Protein AF-A0A661VEV8-F1 (afdb_monomer_lite)

Radius of gyration: 26.56 Å; chains: 1; bounding box: 35×42×72 Å

Foldseek 3Di:
DPPVVVVVVVVVVVVVVVVVVVPDDDPPPPPPDPDDDPDDDDDPPVRPCVVVLVVLQPQDAEDDDDDPDDDDVSNVVSVVVCVVNVHHD

Structure (mmCIF, N/CA/C/O backbone):
data_AF-A0A661VEV8-F1
#
_entry.id   AF-A0A661VEV8-F1
#
loop_
_atom_site.group_PDB
_atom_site.id
_atom_site.type_symbol
_atom_site.label_atom_id
_atom_site.label_alt_id
_atom_site.label_comp_id
_atom_site.label_asym_id
_atom_site.label_entity_id
_atom_site.label_seq_id
_atom_site.pdbx_PDB_ins_code
_atom_site.Cartn_x
_atom_site.Cartn_y
_atom_site.Cartn_z
_atom_site.occupancy
_atom_site.B_iso_or_equiv
_atom_site.auth_seq_id
_atom_site.auth_comp_id
_atom_site.auth_asym_id
_atom_site.auth_atom_id
_atom_site.pdbx_PDB_model_num
ATOM 1 N N . MET A 1 1 ? 19.672 -17.657 53.827 1.00 55.62 1 MET A N 1
ATOM 2 C CA . MET A 1 1 ? 18.852 -16.911 52.837 1.00 55.62 1 MET A CA 1
ATOM 3 C C . MET A 1 1 ? 18.919 -15.375 52.994 1.00 55.62 1 MET A C 1
ATOM 5 O O . MET A 1 1 ? 18.166 -14.681 52.329 1.00 55.62 1 MET A O 1
ATOM 9 N N . LEU A 1 2 ? 19.862 -14.816 53.778 1.00 56.75 2 LEU A N 1
ATOM 10 C CA . LEU A 1 2 ? 19.921 -13.375 54.106 1.00 56.75 2 LEU A CA 1
ATOM 11 C C . LEU A 1 2 ? 20.883 -12.535 53.222 1.00 56.75 2 LEU A C 1
ATOM 13 O O . LEU A 1 2 ? 20.886 -11.314 53.308 1.00 56.75 2 LEU A O 1
ATOM 17 N N . HIS A 1 3 ? 21.683 -13.163 52.346 1.00 58.00 3 HIS A N 1
ATOM 18 C CA . HIS A 1 3 ? 22.677 -12.472 51.496 1.00 58.00 3 HIS A CA 1
ATOM 19 C C . HIS A 1 3 ? 22.128 -12.028 50.119 1.00 58.00 3 HIS A C 1
ATOM 21 O O . HIS A 1 3 ? 22.545 -11.008 49.581 1.00 58.00 3 HIS A O 1
ATOM 27 N N . LYS A 1 4 ? 21.148 -12.757 49.559 1.00 60.50 4 LYS A N 1
ATOM 28 C CA . LYS A 1 4 ? 20.604 -12.528 48.200 1.00 60.50 4 LYS A CA 1
ATOM 29 C C . LYS A 1 4 ? 19.634 -11.331 48.135 1.00 60.50 4 LYS A C 1
ATOM 31 O O . LYS A 1 4 ? 19.588 -10.629 47.134 1.00 60.50 4 LYS A O 1
ATOM 36 N N . SER A 1 5 ? 18.916 -11.063 49.232 1.00 58.59 5 SER A N 1
ATOM 37 C CA . SER A 1 5 ? 17.992 -9.922 49.382 1.00 58.59 5 SER A CA 1
ATOM 38 C C . SER A 1 5 ? 18.728 -8.576 49.493 1.00 58.59 5 SER A C 1
ATOM 40 O O . SER A 1 5 ? 18.302 -7.598 48.884 1.00 58.59 5 SER A O 1
ATOM 42 N N . LYS A 1 6 ? 19.882 -8.533 50.179 1.00 67.31 6 LYS A N 1
ATOM 43 C CA . LYS A 1 6 ? 20.699 -7.311 50.287 1.00 67.31 6 LYS A CA 1
ATOM 44 C C . LYS A 1 6 ? 21.354 -6.920 48.959 1.00 67.31 6 LYS A C 1
ATOM 46 O O . LYS A 1 6 ? 21.430 -5.737 48.652 1.00 67.31 6 LYS A O 1
ATOM 51 N N . LEU A 1 7 ? 21.751 -7.908 48.150 1.00 68.88 7 LEU A N 1
ATOM 52 C CA . LEU A 1 7 ? 22.299 -7.684 46.809 1.00 68.88 7 LEU A CA 1
ATOM 53 C C . LEU A 1 7 ? 21.240 -7.122 45.844 1.00 68.88 7 LEU A C 1
ATOM 55 O O . LEU A 1 7 ? 21.526 -6.196 45.092 1.00 68.88 7 LEU A O 1
ATOM 59 N N . LEU A 1 8 ? 20.004 -7.631 45.917 1.00 67.69 8 LEU A N 1
ATOM 60 C CA . LEU A 1 8 ? 18.882 -7.147 45.107 1.00 67.69 8 LEU A CA 1
ATOM 61 C C . LEU A 1 8 ? 18.457 -5.721 45.501 1.00 67.69 8 LEU A C 1
ATOM 63 O O . LEU A 1 8 ? 18.204 -4.890 44.633 1.00 67.69 8 LEU A O 1
ATOM 67 N N . SER A 1 9 ? 18.442 -5.415 46.803 1.00 71.50 9 SER A N 1
ATOM 68 C CA . SER A 1 9 ? 18.147 -4.067 47.306 1.00 71.50 9 SER A CA 1
ATOM 69 C C . SER A 1 9 ? 19.221 -3.050 46.909 1.00 71.50 9 SER A C 1
ATOM 71 O O . SER A 1 9 ? 18.884 -1.923 46.561 1.00 71.50 9 SER A O 1
ATOM 73 N N . LEU A 1 10 ? 20.503 -3.436 46.931 1.00 76.62 10 LEU A N 1
ATOM 74 C CA . LEU A 1 10 ? 21.605 -2.563 46.518 1.00 76.62 10 LEU A CA 1
ATOM 75 C C . LEU A 1 10 ? 21.520 -2.225 45.023 1.00 76.62 10 LEU A C 1
ATOM 77 O O . LEU A 1 10 ? 21.696 -1.071 44.642 1.00 76.62 10 LEU A O 1
ATOM 81 N N . PHE A 1 11 ? 21.180 -3.213 44.191 1.00 79.88 11 PHE A N 1
ATOM 82 C CA . PHE A 1 11 ? 20.989 -3.014 42.753 1.00 79.88 11 PHE A CA 1
ATOM 83 C C . PHE A 1 11 ? 19.842 -2.039 42.457 1.00 79.88 11 PHE A C 1
ATOM 85 O O . PHE A 1 11 ? 19.956 -1.182 41.583 1.00 79.88 11 PHE A O 1
ATOM 92 N N . MET A 1 12 ? 18.753 -2.131 43.224 1.00 76.31 12 MET A N 1
ATOM 93 C CA . MET A 1 12 ? 17.584 -1.271 43.053 1.00 76.31 12 MET A CA 1
ATOM 94 C C . MET A 1 12 ? 17.867 0.182 43.469 1.00 76.31 12 MET A C 1
ATOM 96 O O . MET A 1 12 ? 17.462 1.109 42.771 1.00 76.31 12 MET A O 1
ATOM 100 N N . VAL A 1 13 ? 18.649 0.391 44.535 1.00 79.50 13 VAL A N 1
ATOM 101 C CA . VAL A 1 13 ? 19.109 1.729 44.949 1.00 79.50 13 VAL A CA 1
ATOM 102 C C . VAL A 1 13 ? 20.057 2.336 43.912 1.00 79.50 13 VAL A C 1
ATOM 104 O O . VAL A 1 13 ? 19.904 3.504 43.570 1.00 79.50 13 VAL A O 1
ATOM 107 N N . ILE A 1 14 ? 20.981 1.551 43.349 1.00 79.00 14 ILE A N 1
ATOM 108 C CA . ILE A 1 14 ? 21.867 2.010 42.265 1.00 79.00 14 ILE A CA 1
ATOM 109 C C . ILE A 1 14 ? 21.050 2.444 41.039 1.00 79.00 14 ILE A C 1
ATOM 111 O O . ILE A 1 14 ? 21.342 3.482 40.450 1.00 79.00 14 ILE A O 1
ATOM 115 N N . LEU A 1 15 ? 19.996 1.702 40.686 1.00 76.00 15 LEU A N 1
ATOM 116 C CA . LEU A 1 15 ? 19.130 2.023 39.548 1.00 76.00 15 LEU A CA 1
ATOM 117 C C . LEU A 1 15 ? 18.324 3.317 39.772 1.00 76.00 15 LEU A C 1
ATOM 119 O O . LEU A 1 15 ? 18.161 4.119 38.850 1.00 76.00 15 LEU A O 1
ATOM 123 N N . ILE A 1 16 ? 17.877 3.560 41.008 1.00 76.00 16 ILE A N 1
ATOM 124 C CA . ILE A 1 16 ? 17.220 4.816 41.396 1.00 76.00 16 ILE A CA 1
ATOM 125 C C . ILE A 1 16 ? 18.209 5.987 41.331 1.00 76.00 16 ILE A C 1
ATOM 127 O O . ILE A 1 16 ? 17.901 7.010 40.728 1.00 76.00 16 ILE A O 1
ATOM 131 N N . VAL A 1 17 ? 19.410 5.844 41.898 1.00 70.12 17 VAL A N 1
ATOM 132 C CA . VAL A 1 17 ? 20.426 6.914 41.897 1.00 70.12 17 VAL A CA 1
ATOM 133 C C . VAL A 1 17 ? 20.878 7.247 40.472 1.00 70.12 17 VAL A C 1
ATOM 135 O O . VAL A 1 17 ? 21.024 8.422 40.136 1.00 70.12 17 VAL A O 1
ATOM 138 N N . LEU A 1 18 ? 21.005 6.237 39.603 1.00 67.50 18 LEU A N 1
ATOM 139 C CA . LEU A 1 18 ? 21.298 6.432 38.182 1.00 67.50 18 LEU A CA 1
ATOM 140 C C . LEU A 1 18 ? 20.179 7.205 37.465 1.00 67.50 18 LEU A C 1
ATOM 142 O O . LEU A 1 18 ? 20.467 8.004 36.582 1.00 67.50 18 LEU A O 1
ATOM 146 N N . SER A 1 19 ? 18.923 7.024 37.883 1.00 63.78 19 SER A N 1
ATOM 147 C CA . SER A 1 19 ? 17.773 7.752 37.330 1.00 63.78 19 SER A CA 1
ATOM 148 C C . SER A 1 19 ? 17.725 9.221 37.777 1.00 63.78 19 SER A C 1
ATOM 150 O O . SER A 1 19 ? 17.280 10.070 37.008 1.00 63.78 19 SER A O 1
ATOM 152 N N . LEU A 1 20 ? 18.215 9.555 38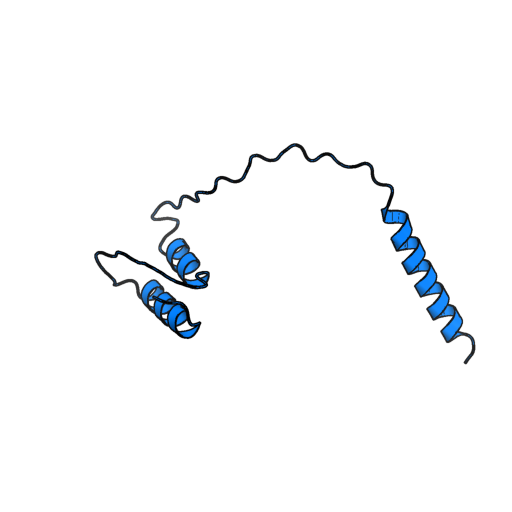.981 1.00 61.81 20 LEU A N 1
ATOM 153 C CA . LEU A 1 20 ? 18.256 10.945 39.467 1.00 61.81 20 LEU A CA 1
ATOM 154 C C . LEU A 1 20 ? 19.382 11.782 38.833 1.00 61.81 20 LEU A C 1
ATOM 156 O O . LEU A 1 20 ? 19.235 12.996 38.698 1.00 61.81 20 LEU A O 1
ATOM 160 N N . ALA A 1 21 ? 20.485 11.161 38.407 1.00 58.47 21 ALA A N 1
ATOM 161 C CA . ALA A 1 21 ? 21.616 11.873 37.801 1.00 58.47 21 ALA A CA 1
ATOM 162 C C . ALA A 1 21 ? 21.327 12.424 36.385 1.00 58.47 21 ALA A C 1
ATOM 164 O O . ALA A 1 21 ? 22.080 13.257 35.883 1.00 58.47 21 ALA A O 1
ATOM 165 N N . VAL A 1 22 ? 20.227 12.006 35.746 1.00 60.09 22 VAL A N 1
ATOM 166 C CA . VAL A 1 22 ? 19.860 12.402 34.369 1.00 60.09 22 VAL A CA 1
ATOM 167 C C . VAL A 1 22 ? 19.192 13.791 34.305 1.00 60.09 22 VAL A C 1
ATOM 169 O O . VAL A 1 22 ? 18.990 14.336 33.225 1.00 60.09 22 VAL A O 1
ATOM 172 N N . GLY A 1 23 ? 18.878 14.412 35.448 1.00 59.59 23 GLY A N 1
ATOM 173 C CA . GLY A 1 23 ? 18.120 15.670 35.510 1.00 59.59 23 GLY A CA 1
ATOM 174 C C . GLY A 1 23 ? 18.907 16.978 35.326 1.00 59.59 23 GLY A C 1
ATOM 175 O O . GLY A 1 23 ? 18.287 18.035 35.373 1.00 59.59 23 GLY A O 1
ATOM 176 N N . CYS A 1 24 ? 20.236 16.954 35.152 1.00 50.41 24 CYS A N 1
ATOM 177 C CA . CYS A 1 24 ? 21.076 18.168 35.224 1.00 50.41 24 CYS A CA 1
ATOM 178 C C . CYS A 1 24 ? 21.793 18.546 33.912 1.00 50.41 24 CYS A C 1
ATOM 180 O O . CYS A 1 24 ? 22.845 19.185 33.943 1.00 50.41 24 CYS A O 1
ATOM 182 N N . LEU A 1 25 ? 21.266 18.156 32.746 1.00 67.00 25 LEU A N 1
ATOM 183 C CA . LEU A 1 25 ? 21.807 18.663 31.482 1.00 67.00 25 LEU A CA 1
ATOM 184 C C . LEU A 1 25 ? 21.186 20.029 31.145 1.00 67.00 25 LEU A C 1
ATOM 186 O O . LEU A 1 25 ? 19.964 20.173 31.230 1.00 67.00 25 LEU A O 1
ATOM 190 N N . PRO A 1 26 ? 21.993 21.030 30.740 1.00 73.12 26 PRO A N 1
ATOM 191 C CA . PRO A 1 26 ? 21.458 22.278 30.217 1.00 73.12 26 PRO A CA 1
ATOM 192 C C . PRO A 1 26 ? 20.578 21.983 28.992 1.00 73.12 26 PRO A C 1
ATOM 194 O O . PRO A 1 26 ? 20.926 21.106 28.191 1.00 73.12 26 PRO A O 1
ATOM 197 N N . PRO A 1 27 ? 19.449 22.694 28.815 1.00 71.81 27 PRO A N 1
ATOM 198 C CA . PRO A 1 27 ? 18.616 22.530 27.637 1.00 71.81 27 PRO A CA 1
ATOM 199 C C . PRO A 1 27 ? 19.462 22.875 26.412 1.00 71.81 27 PRO A C 1
ATOM 201 O O . PRO A 1 27 ? 19.842 24.023 26.200 1.00 71.81 27 PRO A O 1
ATOM 204 N N . SER A 1 28 ? 19.791 21.860 25.617 1.00 68.12 28 SER A N 1
ATOM 205 C CA . SER A 1 28 ? 20.337 22.073 24.284 1.00 68.12 28 SER A CA 1
ATOM 206 C C . SER A 1 28 ? 19.199 22.677 23.481 1.00 68.12 28 SER A C 1
ATOM 208 O O . SER A 1 28 ? 18.294 21.945 23.099 1.00 68.12 28 SER A O 1
ATOM 210 N N . THR A 1 29 ? 19.164 23.997 23.305 1.00 71.12 29 THR A N 1
ATOM 211 C CA . THR A 1 29 ? 18.221 24.637 22.386 1.00 71.12 29 THR A CA 1
ATOM 212 C C . THR A 1 29 ? 18.550 24.105 20.995 1.00 71.12 29 THR A C 1
ATOM 214 O O . THR A 1 29 ? 19.599 24.467 20.455 1.00 71.12 29 THR A O 1
ATOM 217 N N . PRO A 1 30 ? 17.732 23.210 20.408 1.00 73.19 30 PRO A N 1
ATOM 218 C CA . PRO A 1 30 ? 18.002 22.770 19.056 1.00 73.19 30 PRO A CA 1
ATOM 219 C C . PRO A 1 30 ? 17.831 23.998 18.162 1.00 73.19 30 PRO A C 1
ATOM 221 O O . PRO A 1 30 ? 16.790 24.659 18.199 1.00 73.19 30 PRO A O 1
ATOM 224 N N . THR A 1 31 ? 18.857 24.336 17.379 1.00 79.81 31 THR A N 1
ATOM 225 C CA . THR A 1 31 ? 18.689 25.233 16.233 1.00 79.81 31 THR A CA 1
ATOM 226 C C . THR A 1 31 ? 17.465 24.742 15.460 1.00 79.81 31 THR A C 1
ATOM 228 O O . THR A 1 31 ? 17.435 23.549 15.140 1.00 79.81 31 THR A O 1
ATOM 231 N N . PRO A 1 32 ? 16.446 25.588 15.205 1.00 72.75 32 PRO A N 1
ATOM 232 C CA . PRO A 1 32 ? 15.251 25.154 14.502 1.00 72.75 32 PRO A CA 1
ATOM 233 C C . PRO A 1 32 ? 15.663 24.554 13.162 1.00 72.75 32 PRO A C 1
ATOM 235 O O . PRO A 1 32 ? 16.137 25.261 12.272 1.00 72.75 32 PRO A O 1
ATOM 238 N N . ALA A 1 33 ? 15.550 23.231 13.049 1.00 79.88 33 ALA A N 1
ATOM 239 C CA . ALA 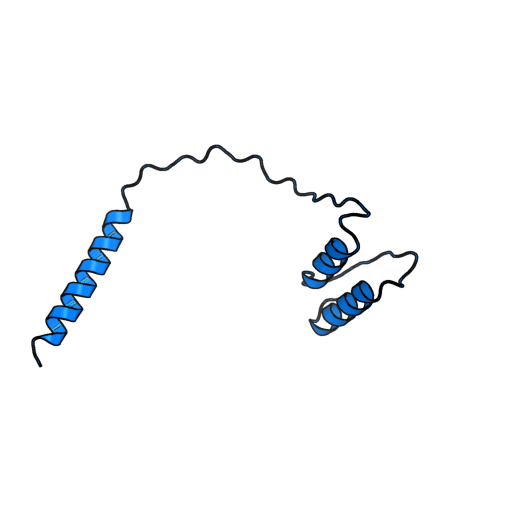A 1 33 ? 15.756 22.553 11.786 1.00 79.88 33 ALA A CA 1
ATOM 240 C C . ALA A 1 33 ? 14.743 23.128 10.784 1.00 79.88 33 ALA A C 1
ATOM 242 O O . ALA A 1 33 ? 13.606 23.415 11.182 1.00 79.88 33 ALA A O 1
ATOM 243 N N . PRO A 1 34 ? 15.123 23.312 9.506 1.00 77.69 34 PRO A N 1
ATOM 244 C CA . PRO A 1 34 ? 14.172 23.681 8.471 1.00 77.69 34 PRO A CA 1
ATOM 245 C C . PRO A 1 34 ? 12.952 22.769 8.567 1.00 77.69 34 PRO A C 1
ATOM 247 O O . PRO A 1 34 ? 13.097 21.545 8.636 1.00 77.69 34 PRO A O 1
ATOM 250 N N . ALA A 1 35 ? 11.760 23.366 8.624 1.00 78.31 35 ALA A N 1
ATOM 251 C CA . ALA A 1 35 ? 10.533 22.593 8.692 1.00 78.31 35 ALA A CA 1
ATOM 252 C C . ALA A 1 35 ? 10.493 21.643 7.480 1.00 78.31 35 ALA A C 1
ATOM 254 O O . ALA A 1 35 ? 10.726 22.097 6.353 1.00 78.31 35 ALA A O 1
ATOM 255 N N . PRO A 1 36 ? 10.250 20.337 7.684 1.00 75.25 36 PRO A N 1
ATOM 256 C CA . PRO A 1 36 ? 10.182 19.399 6.577 1.00 75.25 36 PRO A CA 1
ATOM 257 C C . PRO A 1 36 ? 9.117 19.870 5.587 1.00 75.25 36 PRO A C 1
ATOM 259 O O . PRO A 1 36 ? 8.006 20.237 5.974 1.00 75.25 36 PRO A O 1
ATOM 262 N N . SER A 1 37 ? 9.471 19.891 4.300 1.00 80.19 37 SER A N 1
ATOM 263 C CA . SER A 1 37 ? 8.504 20.213 3.256 1.00 80.19 37 SER A CA 1
ATOM 264 C C . SER A 1 37 ? 7.396 19.158 3.268 1.00 80.19 37 SER A C 1
ATOM 266 O O . SER A 1 37 ? 7.703 17.965 3.270 1.00 80.19 37 SER A O 1
ATOM 268 N N . PRO A 1 38 ? 6.113 19.556 3.236 1.00 86.00 38 PRO A N 1
ATOM 269 C CA . PRO A 1 38 ? 4.998 18.608 3.251 1.00 86.00 38 PRO A CA 1
ATOM 270 C C . PRO A 1 38 ? 4.864 17.828 1.933 1.00 86.00 38 PRO A C 1
ATOM 272 O O . PRO A 1 38 ? 4.006 16.960 1.812 1.00 86.00 38 PRO A O 1
ATOM 275 N N . VAL A 1 39 ? 5.686 18.152 0.931 1.00 89.88 39 VAL A N 1
ATOM 276 C CA . VAL A 1 39 ? 5.665 17.559 -0.404 1.00 89.88 39 VAL A CA 1
ATOM 277 C C . VAL A 1 39 ? 6.928 16.737 -0.610 1.00 89.88 39 VAL A C 1
ATOM 279 O O . VAL A 1 39 ? 8.040 17.229 -0.430 1.00 89.88 39 VAL A O 1
ATOM 282 N N . THR A 1 40 ? 6.750 15.490 -1.037 1.00 91.88 40 THR A N 1
ATOM 283 C CA . THR A 1 40 ? 7.838 14.624 -1.499 1.00 91.88 40 THR A CA 1
ATOM 284 C C . THR A 1 40 ? 7.777 14.507 -3.018 1.00 91.88 40 THR A C 1
ATOM 286 O O . THR A 1 40 ? 6.715 14.231 -3.574 1.00 91.88 40 THR A O 1
ATOM 289 N N . VAL A 1 41 ? 8.911 14.723 -3.687 1.00 93.50 41 VAL A N 1
ATOM 290 C CA . VAL A 1 41 ? 9.040 14.622 -5.148 1.00 93.50 41 VAL A CA 1
ATOM 291 C C . VAL A 1 41 ? 9.791 13.343 -5.497 1.00 93.50 41 VAL A C 1
ATOM 293 O O . VAL A 1 41 ? 10.839 13.057 -4.922 1.00 93.50 41 VAL A O 1
ATOM 296 N N . PHE A 1 42 ? 9.258 12.597 -6.461 1.00 95.25 42 PHE A N 1
ATOM 297 C CA . PHE A 1 42 ? 9.874 11.399 -7.023 1.00 95.25 42 PHE A CA 1
ATOM 298 C C . PHE A 1 42 ? 10.105 11.619 -8.517 1.00 95.25 42 PHE A C 1
ATOM 300 O O . PHE A 1 42 ? 9.258 12.211 -9.186 1.00 95.25 42 PHE A O 1
ATOM 307 N N . VAL A 1 43 ? 11.251 11.168 -9.025 1.00 96.50 43 VAL A N 1
ATOM 308 C CA . VAL A 1 43 ? 11.659 11.350 -10.423 1.00 96.50 43 VAL A CA 1
ATOM 309 C C . VAL A 1 43 ? 11.795 9.983 -11.081 1.00 96.50 43 VAL A C 1
ATOM 311 O O . VAL A 1 43 ? 12.344 9.055 -10.492 1.00 96.50 43 VAL A O 1
ATOM 314 N N . GLU A 1 44 ? 11.248 9.866 -12.285 1.00 95.25 44 GLU A N 1
ATOM 315 C CA . GLU A 1 44 ? 11.340 8.672 -13.122 1.00 95.25 44 GLU A CA 1
ATOM 316 C C . GLU A 1 44 ? 12.510 8.809 -14.111 1.00 95.25 44 GLU A C 1
ATOM 318 O O . GLU A 1 44 ? 12.742 9.918 -14.606 1.00 95.25 44 GLU A O 1
ATOM 323 N N . PRO A 1 45 ? 13.192 7.700 -14.463 1.00 95.81 45 PRO A N 1
ATOM 324 C CA . PRO A 1 45 ? 12.835 6.307 -14.155 1.00 95.81 45 PRO A CA 1
ATOM 325 C C . PRO A 1 45 ? 13.321 5.781 -12.790 1.00 95.81 45 PRO A C 1
ATOM 327 O O . PRO A 1 45 ? 13.020 4.643 -12.428 1.00 95.81 45 PRO A O 1
ATOM 330 N N . GLU A 1 46 ? 14.115 6.552 -12.045 1.00 96.75 46 GLU A N 1
ATOM 331 C CA . GLU A 1 46 ? 14.858 6.048 -10.882 1.00 96.75 46 GLU A CA 1
ATOM 332 C C . GLU A 1 46 ? 13.944 5.623 -9.727 1.00 96.75 46 GLU A C 1
ATOM 334 O O . GLU A 1 46 ? 14.209 4.623 -9.056 1.00 96.75 46 GLU A O 1
ATOM 339 N N . ALA A 1 47 ? 12.863 6.365 -9.487 1.00 96.00 47 ALA A N 1
ATOM 340 C CA . ALA A 1 47 ? 11.911 6.036 -8.433 1.00 96.00 47 ALA A CA 1
ATOM 341 C C . ALA A 1 47 ? 11.050 4.810 -8.783 1.00 96.00 47 ALA A C 1
ATOM 343 O O . ALA A 1 47 ? 10.706 4.010 -7.898 1.00 96.00 47 ALA A O 1
ATOM 344 N N . GLY A 1 48 ? 10.703 4.659 -10.062 1.00 94.62 48 GLY A N 1
ATOM 345 C CA . GLY A 1 48 ? 9.798 3.630 -10.544 1.00 94.62 48 GLY A CA 1
ATOM 346 C C . GLY A 1 48 ? 8.466 3.602 -9.788 1.00 94.62 48 GLY A C 1
ATOM 347 O O . GLY A 1 48 ? 8.013 4.549 -9.151 1.00 94.62 48 GLY A O 1
ATOM 348 N N . THR A 1 49 ? 7.844 2.426 -9.749 1.00 94.69 49 THR A N 1
ATOM 349 C CA . THR A 1 49 ? 6.514 2.243 -9.142 1.00 94.69 49 THR A CA 1
ATOM 350 C C . THR A 1 49 ? 6.506 2.261 -7.608 1.00 94.69 49 THR A C 1
ATOM 352 O O . THR A 1 49 ? 5.439 2.156 -6.996 1.00 94.69 49 THR A O 1
ATOM 355 N N . GLN A 1 50 ? 7.673 2.296 -6.956 1.00 96.31 50 GLN A N 1
ATOM 356 C CA . GLN A 1 50 ? 7.778 2.085 -5.508 1.00 96.31 50 GLN A CA 1
ATOM 357 C C . GLN A 1 50 ? 7.069 3.151 -4.666 1.00 96.31 50 GLN A C 1
ATOM 359 O O . GLN A 1 50 ? 6.388 2.758 -3.714 1.00 96.31 50 GLN A O 1
ATOM 364 N N . PRO A 1 51 ? 7.138 4.458 -4.984 1.00 96.44 51 PRO A N 1
ATOM 365 C CA . PRO A 1 51 ? 6.420 5.475 -4.222 1.00 96.44 51 PRO A CA 1
ATOM 366 C C . PRO A 1 51 ? 4.908 5.243 -4.221 1.00 96.44 51 PRO A C 1
ATOM 368 O O . PRO A 1 51 ? 4.272 5.307 -3.170 1.00 96.44 51 PRO A O 1
ATOM 371 N N . VAL A 1 52 ? 4.346 4.872 -5.377 1.00 96.00 52 VAL A N 1
ATOM 372 C CA . VAL A 1 52 ? 2.914 4.577 -5.518 1.00 96.00 52 VAL A CA 1
ATOM 373 C C . VAL A 1 52 ? 2.536 3.356 -4.682 1.00 96.00 52 VAL A C 1
ATOM 375 O O . VAL A 1 52 ?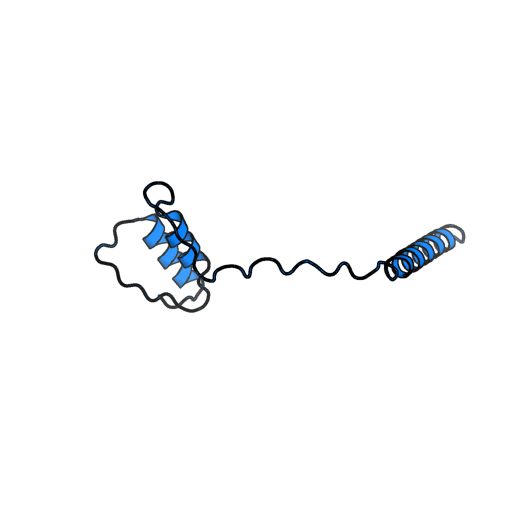 1.642 3.437 -3.844 1.00 96.00 52 VAL A O 1
ATOM 378 N N . VAL A 1 53 ? 3.244 2.231 -4.838 1.00 97.75 53 VAL A N 1
ATOM 379 C CA . VAL A 1 53 ? 2.965 1.002 -4.068 1.00 97.75 53 VAL A CA 1
ATOM 380 C C . VAL A 1 53 ? 3.090 1.242 -2.560 1.00 97.75 53 VAL A C 1
ATOM 382 O O . VAL A 1 53 ? 2.288 0.727 -1.778 1.00 97.75 53 VAL A O 1
ATOM 385 N N . SER A 1 54 ? 4.068 2.044 -2.144 1.00 97.56 54 SER A N 1
ATOM 386 C CA . SER A 1 54 ? 4.286 2.389 -0.738 1.00 97.56 54 SER A CA 1
ATOM 387 C C . SER A 1 54 ? 3.128 3.205 -0.172 1.00 97.56 54 SER A C 1
ATOM 389 O O . SER A 1 54 ? 2.629 2.869 0.902 1.00 97.56 54 SER A O 1
ATOM 391 N N . ALA A 1 55 ? 2.645 4.209 -0.910 1.00 96.88 55 ALA A N 1
ATOM 392 C CA . ALA A 1 55 ? 1.493 5.010 -0.504 1.00 96.88 55 ALA A CA 1
ATOM 393 C C . ALA A 1 55 ? 0.227 4.147 -0.340 1.00 96.88 55 ALA A C 1
ATOM 395 O O . ALA A 1 55 ? -0.467 4.245 0.671 1.00 96.88 55 ALA A O 1
ATOM 396 N N . LEU A 1 56 ? -0.031 3.226 -1.276 1.00 98.31 56 LEU A N 1
ATOM 397 C CA . LEU A 1 56 ? -1.185 2.316 -1.214 1.00 98.31 56 LEU A CA 1
ATOM 398 C C . LEU A 1 56 ? -1.121 1.345 -0.024 1.00 98.31 56 LEU A C 1
ATOM 400 O O . LEU A 1 56 ? -2.140 1.009 0.583 1.00 98.31 56 LEU A O 1
ATOM 404 N N . ARG A 1 57 ? 0.080 0.886 0.338 1.00 98.19 57 ARG A N 1
ATOM 405 C CA . ARG A 1 57 ? 0.282 0.007 1.501 1.00 98.19 57 ARG A CA 1
ATOM 406 C C . ARG A 1 57 ? 0.110 0.733 2.830 1.00 98.19 57 ARG A C 1
ATOM 408 O O . ARG A 1 57 ? -0.330 0.115 3.793 1.00 98.19 57 ARG A O 1
ATOM 415 N N . GLN A 1 58 ? 0.444 2.018 2.875 1.00 97.44 58 GLN A N 1
ATOM 416 C CA . GLN A 1 58 ? 0.328 2.842 4.079 1.00 97.44 58 GLN A CA 1
ATOM 417 C C . GLN A 1 58 ? -1.071 3.442 4.263 1.00 97.44 58 GLN A C 1
ATOM 419 O O . GLN A 1 58 ? -1.382 3.910 5.356 1.00 97.44 58 GLN A O 1
ATOM 424 N N . ALA A 1 59 ? -1.921 3.416 3.231 1.00 98.31 59 ALA A N 1
ATOM 425 C CA . ALA A 1 59 ? -3.295 3.894 3.321 1.00 98.31 59 ALA A CA 1
ATOM 426 C C . ALA A 1 59 ? -4.069 3.167 4.434 1.00 98.31 59 ALA A C 1
ATOM 428 O O . ALA A 1 59 ? -4.023 1.936 4.537 1.00 98.31 59 ALA A O 1
ATOM 429 N N . GLN A 1 60 ? -4.776 3.953 5.252 1.00 98.12 60 GLN A N 1
ATOM 430 C CA . GLN A 1 60 ? -5.462 3.478 6.459 1.00 98.12 60 GLN A CA 1
ATOM 431 C C . GLN A 1 60 ? -6.988 3.445 6.321 1.00 98.12 60 GLN A C 1
ATOM 433 O O . GLN A 1 60 ? -7.622 2.581 6.912 1.00 98.12 60 GLN A O 1
ATOM 438 N N . SER A 1 61 ? -7.585 4.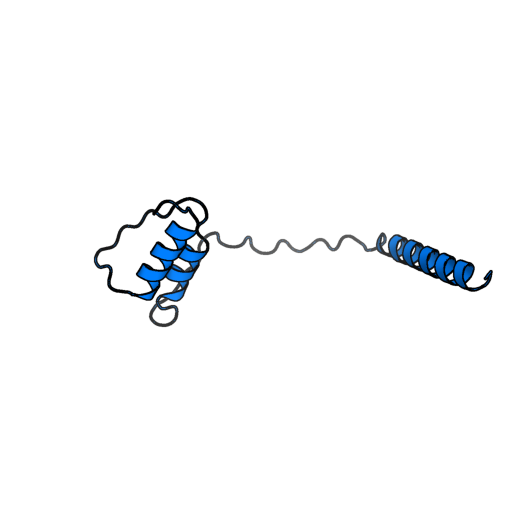371 5.561 1.00 98.44 61 SER A N 1
ATOM 439 C CA . SER A 1 61 ? -9.045 4.549 5.514 1.00 98.44 61 SER A CA 1
ATOM 440 C C . SER A 1 61 ? -9.617 4.495 4.103 1.00 98.44 61 SER A C 1
ATOM 442 O O . SER A 1 61 ? -10.562 3.749 3.856 1.00 98.44 61 SER A O 1
ATOM 444 N N . SER A 1 62 ? -9.048 5.259 3.168 1.00 98.56 62 SER A N 1
ATOM 445 C CA . SER A 1 62 ? -9.516 5.290 1.785 1.00 98.56 62 SER A CA 1
ATOM 446 C C . SER A 1 62 ? -8.407 5.555 0.769 1.00 98.56 62 SER A C 1
ATOM 448 O O . SER A 1 62 ? -7.395 6.181 1.091 1.00 98.56 62 SER A O 1
ATOM 450 N N . ILE A 1 63 ? -8.615 5.086 -0.461 1.00 98.38 63 ILE A N 1
ATOM 451 C CA . ILE A 1 63 ? -7.794 5.352 -1.641 1.00 98.38 63 ILE A CA 1
ATOM 452 C C . ILE A 1 63 ? -8.740 5.824 -2.745 1.00 98.38 63 ILE A C 1
ATOM 454 O O . ILE A 1 63 ? -9.526 5.043 -3.254 1.00 98.38 63 ILE A O 1
ATOM 458 N N . LEU A 1 64 ? -8.645 7.091 -3.151 1.00 98.06 64 LEU A N 1
ATOM 459 C CA . LEU A 1 64 ? -9.328 7.585 -4.347 1.00 98.06 64 LEU A CA 1
ATOM 460 C C . LEU A 1 64 ? -8.305 7.716 -5.470 1.00 98.06 64 L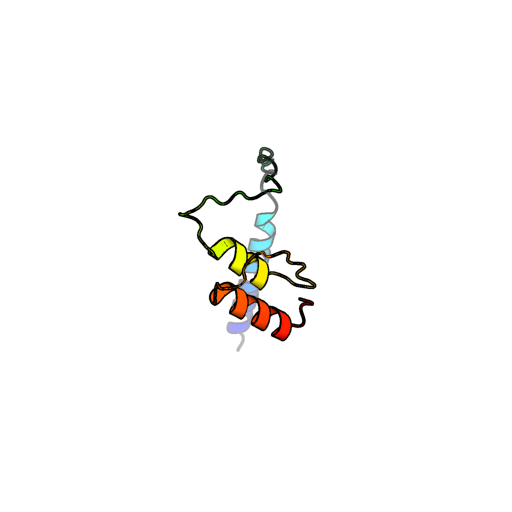EU A C 1
ATOM 462 O O . LEU A 1 64 ? -7.327 8.453 -5.338 1.00 98.06 64 LEU A O 1
ATOM 466 N N . MET A 1 65 ? -8.520 7.007 -6.576 1.00 95.19 65 MET A N 1
ATOM 467 C CA . MET A 1 65 ? -7.565 6.960 -7.678 1.00 95.19 65 MET A CA 1
ATOM 468 C C . MET A 1 65 ? -8.222 7.306 -9.009 1.00 95.19 65 MET A C 1
ATOM 470 O O . MET A 1 65 ? -9.262 6.766 -9.375 1.00 95.19 65 MET A O 1
ATOM 474 N N . LYS A 1 66 ? -7.544 8.156 -9.780 1.00 96.25 66 LYS A N 1
ATOM 475 C CA . LYS A 1 66 ? -7.821 8.357 -11.200 1.00 96.25 66 LYS A CA 1
ATOM 476 C C . LYS A 1 66 ? -6.648 7.805 -11.996 1.00 96.25 66 LYS A C 1
ATOM 478 O O . LYS A 1 66 ? -5.520 8.248 -11.809 1.00 96.25 66 LYS A O 1
ATOM 483 N N . MET A 1 67 ? -6.915 6.843 -12.871 1.00 91.56 67 MET A N 1
ATOM 484 C CA . MET A 1 67 ? -5.891 6.186 -13.678 1.00 91.56 67 MET A CA 1
ATOM 485 C C . MET A 1 67 ? -6.378 6.042 -15.116 1.00 91.56 67 MET A C 1
ATOM 487 O O . MET A 1 67 ? -7.528 5.675 -15.339 1.00 91.56 67 MET A O 1
ATOM 491 N N . TYR A 1 68 ? -5.507 6.328 -16.084 1.00 94.12 68 TYR A N 1
ATOM 492 C CA . TYR A 1 68 ? -5.816 6.118 -17.501 1.00 94.12 68 TYR A CA 1
ATOM 493 C C . TYR A 1 68 ? -5.742 4.633 -17.882 1.00 94.12 68 TYR A C 1
ATOM 495 O O . TYR A 1 68 ? -6.634 4.119 -18.550 1.00 94.12 68 TYR A O 1
ATOM 503 N N . LEU A 1 69 ? -4.697 3.935 -17.425 1.00 94.81 69 LEU A N 1
ATOM 504 C CA . LEU A 1 69 ? -4.461 2.523 -17.709 1.00 94.81 69 LEU A CA 1
ATOM 505 C C . LEU A 1 69 ? -3.953 1.799 -16.457 1.00 94.81 69 LEU A C 1
ATOM 507 O O . LEU A 1 69 ? -2.983 2.227 -15.840 1.00 94.81 69 LEU A O 1
ATOM 511 N N . MET A 1 70 ? -4.592 0.683 -16.103 1.00 94.06 70 MET A N 1
ATOM 512 C CA . MET A 1 70 ? -4.245 -0.131 -14.935 1.00 94.06 70 MET A CA 1
ATOM 513 C C . MET A 1 70 ? -3.646 -1.477 -15.370 1.00 94.06 70 MET A C 1
ATOM 515 O O . MET A 1 70 ? -4.357 -2.471 -15.493 1.00 94.06 70 MET A O 1
ATOM 519 N N . THR A 1 71 ? -2.337 -1.511 -15.625 1.00 95.19 71 THR A N 1
ATOM 520 C CA . THR A 1 71 ? -1.608 -2.727 -16.056 1.00 95.19 71 THR A CA 1
ATOM 521 C C . THR A 1 71 ? -0.523 -3.175 -15.079 1.00 95.19 71 THR A C 1
ATOM 523 O O . THR A 1 71 ? -0.092 -4.329 -15.123 1.00 95.19 71 THR A O 1
ATOM 526 N N . GLU A 1 72 ? -0.089 -2.297 -14.173 1.00 95.62 72 GLU A N 1
ATOM 527 C CA . GLU A 1 72 ? 0.993 -2.593 -13.238 1.00 95.62 72 GLU A CA 1
ATOM 528 C C . GLU A 1 72 ? 0.534 -3.586 -12.160 1.00 95.62 72 GLU A C 1
ATOM 530 O O . GLU A 1 72 ? -0.218 -3.252 -11.238 1.00 95.62 72 GLU A O 1
ATOM 535 N N . ARG A 1 73 ? 1.015 -4.831 -12.248 1.00 96.94 73 ARG A N 1
ATOM 536 C CA . ARG A 1 73 ? 0.582 -5.922 -11.359 1.00 96.94 73 ARG A CA 1
ATOM 537 C C . ARG A 1 73 ? 0.875 -5.635 -9.891 1.00 96.94 73 ARG A C 1
ATOM 539 O O . ARG A 1 73 ? 0.089 -6.040 -9.036 1.00 96.94 73 ARG A O 1
ATOM 546 N N . LYS A 1 74 ? 1.973 -4.934 -9.587 1.00 97.31 74 LYS A N 1
ATOM 547 C CA . LYS A 1 74 ? 2.314 -4.574 -8.201 1.00 97.31 74 LYS A CA 1
ATOM 548 C C . LYS A 1 74 ? 1.312 -3.587 -7.606 1.00 97.31 74 LYS A C 1
ATOM 550 O O . LYS A 1 74 ? 0.962 -3.720 -6.437 1.00 97.31 74 LYS A O 1
ATOM 555 N N . VAL A 1 75 ? 0.824 -2.641 -8.410 1.00 97.06 75 VAL A N 1
ATOM 556 C CA . VAL A 1 75 ? -0.208 -1.677 -7.998 1.00 97.06 75 VAL A CA 1
ATOM 557 C C . VAL A 1 75 ? -1.534 -2.399 -7.769 1.00 97.06 75 VAL A C 1
ATOM 559 O O . VAL A 1 75 ? -2.130 -2.244 -6.708 1.00 97.06 75 VAL A O 1
ATOM 562 N N . ILE A 1 76 ? -1.949 -3.268 -8.697 1.00 97.50 76 ILE A N 1
ATOM 563 C CA . ILE A 1 76 ? -3.182 -4.062 -8.560 1.00 97.50 76 ILE A CA 1
ATOM 564 C C . ILE A 1 76 ? -3.141 -4.935 -7.296 1.00 97.50 76 ILE A C 1
ATOM 566 O O . ILE A 1 76 ? -4.107 -4.970 -6.536 1.00 97.50 76 ILE A O 1
ATOM 570 N N . ALA A 1 77 ? -2.021 -5.619 -7.042 1.00 98.38 77 ALA A N 1
ATOM 571 C CA . ALA A 1 77 ? -1.849 -6.417 -5.831 1.00 98.38 77 ALA A CA 1
ATOM 572 C C . ALA A 1 77 ? -1.951 -5.556 -4.561 1.00 98.38 77 ALA A C 1
ATOM 574 O O . ALA A 1 77 ? -2.680 -5.916 -3.644 1.00 98.38 77 ALA A O 1
ATOM 575 N N . ALA A 1 78 ? -1.310 -4.383 -4.538 1.00 98.25 78 ALA A N 1
ATOM 576 C CA . ALA A 1 78 ? -1.362 -3.481 -3.388 1.00 98.25 78 ALA A CA 1
ATOM 577 C C . ALA A 1 78 ? -2.780 -2.954 -3.099 1.00 98.25 78 ALA A C 1
ATOM 579 O O . ALA A 1 78 ? -3.149 -2.815 -1.933 1.00 98.25 78 ALA A O 1
ATOM 580 N N . LEU A 1 79 ? -3.584 -2.695 -4.137 1.00 98.25 79 LEU A N 1
ATOM 581 C CA . LEU A 1 79 ? -4.994 -2.316 -3.984 1.00 98.25 79 LEU A CA 1
ATOM 582 C C . LEU A 1 79 ? -5.824 -3.466 -3.397 1.00 98.25 79 LEU A C 1
ATOM 584 O O . LEU A 1 79 ? -6.591 -3.247 -2.463 1.00 98.25 79 LEU A O 1
ATOM 588 N N . LYS A 1 80 ? -5.626 -4.703 -3.874 1.00 98.50 80 LYS A N 1
ATOM 589 C CA . LYS A 1 80 ? -6.279 -5.893 -3.297 1.00 98.50 80 LYS A CA 1
ATOM 590 C C . LYS A 1 80 ? -5.914 -6.080 -1.824 1.00 98.50 80 LYS A C 1
ATOM 592 O O . LYS A 1 80 ? -6.794 -6.336 -1.005 1.00 98.50 80 LYS A O 1
ATOM 597 N N . ASP A 1 81 ? -4.640 -5.903 -1.484 1.00 98.62 81 ASP A N 1
ATOM 598 C CA . ASP A 1 81 ? -4.175 -5.970 -0.100 1.00 98.62 81 ASP A CA 1
ATOM 599 C C . ASP A 1 81 ? -4.801 -4.859 0.754 1.00 98.62 81 ASP A C 1
ATOM 601 O O . ASP A 1 81 ? -5.067 -5.074 1.932 1.00 98.62 81 ASP A O 1
ATOM 605 N N . ALA A 1 82 ? -5.037 -3.667 0.196 1.00 98.62 82 ALA A N 1
ATOM 606 C CA . ALA A 1 82 ? -5.697 -2.573 0.910 1.00 98.62 82 ALA A CA 1
ATOM 607 C C . ALA A 1 82 ? -7.151 -2.919 1.253 1.00 98.62 82 ALA A C 1
ATOM 609 O O . ALA A 1 82 ? -7.549 -2.779 2.410 1.00 98.62 82 ALA A O 1
ATOM 610 N N . VAL A 1 83 ? -7.896 -3.477 0.296 1.00 98.56 83 VAL A N 1
ATOM 611 C CA . VAL A 1 83 ? -9.257 -3.984 0.536 1.00 98.56 83 VAL A CA 1
ATOM 612 C C . VAL A 1 83 ? -9.257 -5.062 1.623 1.00 98.56 83 VAL A C 1
ATOM 614 O O . VAL A 1 83 ? -10.081 -5.016 2.532 1.00 98.56 83 VAL A O 1
ATOM 617 N N . ALA A 1 84 ? -8.298 -5.994 1.598 1.00 98.62 84 ALA A N 1
ATOM 618 C CA . ALA A 1 84 ? -8.179 -7.036 2.621 1.00 98.62 84 ALA A CA 1
ATOM 619 C C . ALA A 1 84 ? -7.900 -6.482 4.034 1.00 98.62 84 ALA A C 1
ATOM 621 O O . ALA A 1 84 ? -8.270 -7.114 5.022 1.00 98.62 84 ALA A O 1
ATOM 622 N N . ARG A 1 85 ? -7.283 -5.296 4.143 1.00 98.19 85 ARG A N 1
ATOM 623 C CA . ARG A 1 85 ? -7.091 -4.570 5.413 1.00 98.19 85 ARG A CA 1
ATOM 624 C C . ARG A 1 85 ? -8.319 -3.755 5.846 1.00 98.19 85 ARG A C 1
ATOM 626 O O . ARG A 1 85 ? -8.285 -3.174 6.926 1.00 98.19 85 ARG A O 1
ATOM 633 N N . GLY A 1 86 ? -9.373 -3.690 5.031 1.00 98.50 86 GLY A N 1
ATOM 634 C CA . GLY A 1 86 ? -10.569 -2.882 5.291 1.00 98.50 86 GLY A CA 1
ATOM 635 C C . GLY A 1 86 ? -10.474 -1.428 4.817 1.00 98.50 86 GLY A C 1
ATOM 636 O O . GLY A 1 86 ? -11.303 -0.610 5.207 1.00 98.50 86 GLY A O 1
ATOM 637 N N . VAL A 1 87 ? -9.483 -1.089 3.986 1.00 98.75 87 VAL A N 1
ATOM 638 C CA . VAL A 1 87 ? -9.389 0.233 3.350 1.00 98.75 87 VAL A CA 1
ATOM 639 C C . VAL A 1 87 ? -10.438 0.326 2.240 1.00 98.75 87 VAL A C 1
ATOM 641 O O . VAL A 1 87 ? -10.565 -0.595 1.434 1.00 98.75 87 VAL A O 1
ATOM 644 N N . SER A 1 88 ? -11.162 1.444 2.172 1.00 98.69 88 SER A N 1
ATOM 645 C CA . SER A 1 88 ? -12.076 1.744 1.063 1.00 98.69 88 SER A CA 1
ATOM 646 C C . SER A 1 88 ? -11.273 2.104 -0.190 1.00 98.69 88 SER A C 1
ATOM 648 O O . SER A 1 88 ? -10.468 3.031 -0.153 1.00 98.69 88 SER A O 1
ATOM 650 N N . VAL A 1 89 ? -11.452 1.377 -1.288 1.00 96.62 89 VAL A N 1
ATOM 651 C CA . VAL A 1 89 ? -10.710 1.580 -2.545 1.00 96.62 89 VAL A CA 1
ATOM 652 C C . VAL A 1 89 ? -11.676 1.887 -3.673 1.00 96.62 89 VAL A C 1
ATOM 654 O O . VAL A 1 89 ? -12.684 1.154 -3.769 1.00 96.62 89 VAL A O 1
#

pLDDT: mean 85.2, std 14.47, range [50.41, 98.75]

Secondary structure (DSSP, 8-state):
--HHHHHHHHHHHHHHHHHHGGGG--------PPPPPS-----TTTSTTHHHHHHHHH-SSB-----S----HHHHHH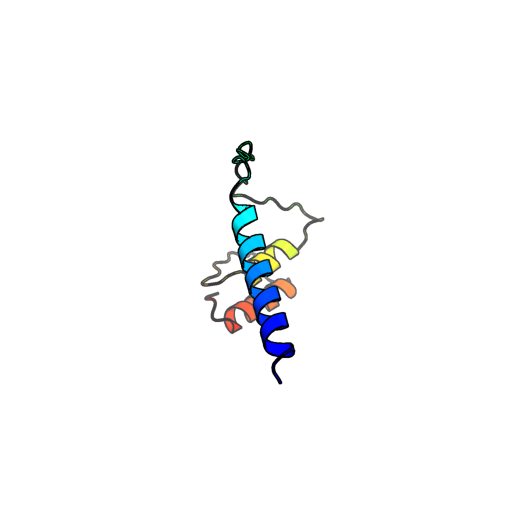HHHHHHTT-B-

Sequence (89 aa):
MLHKSKLLSLFMVILIVLSLAVGCLPPSTPTPAPAPSPVTVFVEPEAGTQPVVSALRQAQSSILMKMYLMTERKVIAALKDAVARGVSV